Protein AF-A0A4Q3RMS3-F1 (afdb_monomer_lite)

Sequence (160 aa):
MIPSIRQQYNREFSEEAYEQYIKDLENVYPGQLDFRVAETPIFVPKEFTQKMLDACEAILDQTMTEEYRQQSERAIPSQLNVPGQNDYPHCIAFDFGICLNEQGGLEPQLIEMQGFPSLFAWEAVLPEIYEKHFPRPEGFSVYLNGYNKDSYIELLKRVI

Secondary structure (DSSP, 8-state):
--HHHHHHHHHH--HHHHHHHHHHHHTTSTT---S---SS-----HHHHHHHHHHHHHHHHHHSSHHHHHHHHTTS-GGGPPTT--SS-S--EEEEEEEE-TTS-EEEEEEEEE-S--SHHHHHHHHHHHHHHSPPPTT--S--TT--HHHHHHHHHHH-

Structure (mmCIF, N/CA/C/O backbone):
data_AF-A0A4Q3RMS3-F1
#
_entry.id   AF-A0A4Q3RMS3-F1
#
loop_
_atom_site.group_PDB
_atom_site.id
_atom_site.type_symbol
_atom_site.label_atom_id
_atom_site.label_alt_id
_atom_site.label_comp_id
_atom_site.label_asym_id
_atom_site.label_entity_id
_atom_site.label_seq_id
_atom_site.pdbx_PDB_ins_code
_atom_site.Cartn_x
_atom_site.Cartn_y
_atom_site.Cartn_z
_atom_site.occupancy
_atom_site.B_iso_or_equiv
_atom_site.auth_seq_id
_atom_site.auth_comp_id
_atom_site.auth_asym_id
_atom_site.auth_atom_id
_atom_site.pdbx_PDB_model_num
ATOM 1 N N . MET A 1 1 ? -1.512 12.424 7.160 1.00 74.44 1 MET A N 1
ATOM 2 C CA . MET A 1 1 ? -2.680 11.813 7.842 1.00 74.44 1 MET A CA 1
ATOM 3 C C . MET A 1 1 ? -3.787 12.837 7.995 1.00 74.44 1 MET A C 1
ATOM 5 O O . MET A 1 1 ? -3.476 14.010 8.139 1.00 74.44 1 MET A O 1
ATOM 9 N N . ILE A 1 2 ? -5.048 12.403 7.993 1.00 88.38 2 ILE A N 1
ATOM 10 C CA . ILE A 1 2 ? -6.215 13.277 8.182 1.00 88.38 2 ILE A CA 1
ATOM 11 C C . ILE A 1 2 ? -6.491 13.421 9.692 1.00 88.38 2 ILE A C 1
ATOM 13 O O . ILE A 1 2 ? -6.926 12.443 10.307 1.00 88.38 2 ILE A O 1
ATOM 17 N N . PRO A 1 3 ? -6.228 14.590 10.320 1.00 90.00 3 PRO A N 1
ATOM 18 C CA . PRO A 1 3 ? -6.233 14.707 11.781 1.00 90.00 3 PRO A CA 1
ATOM 19 C C . PRO A 1 3 ? -7.587 14.408 12.425 1.00 90.00 3 PRO A C 1
ATOM 21 O O . PRO A 1 3 ? -7.630 13.766 13.469 1.00 90.00 3 PRO A O 1
ATOM 24 N N . SER A 1 4 ? -8.690 14.825 11.800 1.00 92.00 4 SER A N 1
ATOM 25 C CA . SER A 1 4 ? -10.045 14.602 12.317 1.00 92.00 4 SER A CA 1
ATOM 26 C C . SER A 1 4 ? -10.392 13.115 12.421 1.00 92.00 4 SER A C 1
ATOM 28 O O . SER A 1 4 ? -10.875 12.678 13.463 1.00 92.00 4 SER A O 1
ATOM 30 N N . ILE A 1 5 ? -10.078 12.333 11.383 1.00 91.62 5 ILE A N 1
ATOM 31 C CA . ILE A 1 5 ? -10.309 10.881 11.364 1.00 91.62 5 ILE A CA 1
ATOM 32 C C . ILE A 1 5 ? -9.419 10.195 12.403 1.00 91.62 5 ILE A C 1
ATOM 34 O O . ILE A 1 5 ? -9.903 9.389 13.191 1.00 91.62 5 ILE A O 1
ATOM 38 N N . ARG A 1 6 ? -8.132 10.566 12.476 1.00 91.44 6 ARG A N 1
ATOM 39 C CA . ARG A 1 6 ? -7.214 10.028 13.493 1.00 91.44 6 ARG A CA 1
ATOM 40 C C . ARG A 1 6 ? -7.723 10.298 14.911 1.00 91.44 6 ARG A C 1
ATOM 42 O O . ARG A 1 6 ? -7.720 9.399 15.741 1.00 91.44 6 ARG A O 1
ATOM 49 N N . GLN A 1 7 ? -8.175 11.519 15.193 1.00 92.12 7 GLN A N 1
ATOM 50 C CA . GLN A 1 7 ? -8.728 11.871 16.502 1.00 92.12 7 GLN A CA 1
ATOM 51 C C . GLN A 1 7 ? -10.008 11.098 16.824 1.00 92.12 7 GLN A C 1
ATOM 53 O O . GLN A 1 7 ? -10.217 10.753 17.982 1.00 92.12 7 GLN A O 1
ATOM 58 N N . GLN A 1 8 ? -10.865 10.843 15.833 1.00 90.69 8 GLN A N 1
ATOM 59 C CA . GLN A 1 8 ? -12.058 10.023 16.020 1.00 90.69 8 GLN A CA 1
ATOM 60 C C . GLN A 1 8 ? -11.684 8.591 16.408 1.00 90.69 8 GLN A C 1
ATOM 62 O O . GLN A 1 8 ? -12.107 8.127 17.461 1.00 90.69 8 GLN A O 1
ATOM 67 N N . TYR A 1 9 ? -10.813 7.950 15.631 1.00 91.06 9 TYR A N 1
ATOM 68 C CA . TYR A 1 9 ? -10.351 6.588 15.901 1.00 91.06 9 TYR A CA 1
ATOM 69 C C . TYR A 1 9 ? -9.670 6.462 17.263 1.00 91.06 9 TYR A C 1
ATOM 71 O O . TYR A 1 9 ? -9.946 5.529 18.003 1.00 91.06 9 TYR A O 1
ATOM 79 N N . ASN A 1 10 ? -8.838 7.434 17.642 1.00 90.88 10 ASN A N 1
ATOM 80 C CA . ASN A 1 10 ? -8.195 7.431 18.955 1.00 90.88 10 ASN A CA 1
ATOM 81 C C . ASN A 1 10 ? -9.200 7.542 20.115 1.00 90.88 10 ASN A C 1
ATOM 83 O O . ASN A 1 10 ? -8.909 7.062 21.203 1.00 90.88 10 ASN A O 1
ATOM 87 N N . ARG A 1 11 ? -10.348 8.207 19.917 1.00 92.19 11 ARG A N 1
ATOM 88 C CA . ARG A 1 11 ? -11.404 8.309 20.941 1.00 92.19 11 ARG A CA 1
ATOM 89 C C . ARG A 1 11 ? -12.265 7.053 21.030 1.00 92.19 11 ARG A C 1
ATOM 91 O O . ARG A 1 11 ? -12.791 6.774 22.099 1.00 92.19 11 ARG A O 1
ATOM 98 N N . GLU A 1 12 ? -12.459 6.369 19.910 1.00 90.19 12 GLU A N 1
ATOM 99 C CA . GLU A 1 12 ? -13.287 5.161 19.809 1.00 90.19 12 GLU A CA 1
ATOM 100 C C . GLU A 1 12 ? -12.493 3.879 20.108 1.00 90.19 12 GLU A C 1
ATOM 102 O O . GLU A 1 12 ? -13.081 2.829 20.353 1.00 90.19 12 GLU A O 1
ATOM 107 N N . PHE A 1 13 ? -11.162 3.966 20.119 1.00 91.69 13 PHE A N 1
ATOM 108 C CA . PHE A 1 13 ? -10.281 2.863 20.469 1.00 91.69 13 PHE A CA 1
ATOM 109 C C . PHE A 1 13 ? -10.506 2.371 21.907 1.00 91.69 13 PHE A C 1
ATOM 111 O O . PHE A 1 13 ? -10.628 3.161 22.845 1.00 91.69 13 PHE A O 1
ATOM 118 N N . SER A 1 14 ? -10.476 1.050 22.072 1.00 94.44 14 SER A N 1
ATOM 119 C CA . SER A 1 14 ? -10.417 0.358 23.361 1.00 94.44 14 SER A CA 1
ATOM 120 C C . SER A 1 14 ? -9.515 -0.870 23.239 1.00 94.44 14 SER A C 1
ATOM 122 O O . SER A 1 14 ? -9.385 -1.437 22.149 1.00 94.44 14 SER A O 1
ATOM 124 N N . GLU A 1 15 ? -8.891 -1.278 24.347 1.00 95.62 15 GLU A N 1
ATOM 125 C CA . GLU A 1 15 ? -8.058 -2.487 24.385 1.00 95.62 15 GLU A CA 1
ATOM 126 C C . GLU A 1 15 ? -8.896 -3.723 24.043 1.00 95.62 15 GLU A C 1
ATOM 128 O O . GLU A 1 15 ? -8.469 -4.552 23.246 1.00 95.62 15 GLU A O 1
ATOM 133 N N . GLU A 1 16 ? -10.138 -3.785 24.526 1.00 96.31 16 GLU A N 1
ATOM 134 C CA . GLU A 1 16 ? -11.059 -4.890 24.267 1.00 96.31 16 GLU A CA 1
ATOM 135 C C . GLU A 1 16 ? -11.400 -5.034 22.774 1.00 96.31 16 GLU A C 1
ATOM 137 O O . GLU A 1 16 ? -11.447 -6.149 22.250 1.00 96.31 16 GLU A O 1
ATOM 142 N N . ALA A 1 17 ? -11.611 -3.919 22.061 1.00 93.62 17 ALA A N 1
ATOM 143 C CA . ALA A 1 17 ? -11.843 -3.950 20.615 1.00 93.62 17 ALA A CA 1
ATOM 144 C C . ALA A 1 17 ? -10.603 -4.441 19.853 1.00 93.62 17 ALA A C 1
ATOM 146 O O . ALA A 1 17 ? -10.725 -5.206 18.897 1.00 93.62 17 ALA A O 1
ATOM 147 N N . TYR A 1 18 ? -9.407 -4.038 20.289 1.00 95.56 18 TYR A N 1
ATOM 148 C CA . TYR A 1 18 ? -8.158 -4.496 19.689 1.00 95.56 18 TYR A CA 1
ATOM 149 C C . TYR A 1 18 ? -7.884 -5.979 19.956 1.00 95.56 18 TYR A C 1
ATOM 151 O O . TYR A 1 18 ? -7.516 -6.705 19.037 1.00 95.56 18 TYR A O 1
ATOM 159 N N . GLU A 1 19 ? -8.117 -6.464 21.174 1.00 95.88 19 GLU A N 1
ATOM 160 C CA . GLU A 1 19 ? -7.987 -7.885 21.506 1.00 95.88 19 GLU A CA 1
ATOM 161 C C . GLU A 1 19 ? -8.939 -8.746 20.671 1.00 95.88 19 GLU A C 1
ATOM 163 O O . GLU A 1 19 ? -8.540 -9.786 20.142 1.00 95.88 19 GLU A O 1
ATOM 168 N N . GLN A 1 20 ? -10.188 -8.302 20.496 1.00 96.19 20 GLN A N 1
ATOM 169 C CA . GLN A 1 20 ? -11.147 -9.016 19.660 1.00 96.19 20 GLN A CA 1
ATOM 170 C C . GLN A 1 20 ? -10.764 -8.962 18.172 1.00 96.19 20 GLN A C 1
ATOM 172 O O . GLN A 1 20 ? -10.909 -9.965 17.470 1.00 96.19 20 GLN A O 1
ATOM 177 N N . TYR A 1 21 ? -10.218 -7.838 17.706 1.00 95.56 21 TYR A N 1
ATOM 178 C CA . TYR A 1 21 ? -9.646 -7.704 16.369 1.00 95.56 21 TYR A CA 1
ATOM 179 C C . TYR A 1 21 ? -8.499 -8.692 16.122 1.00 95.56 21 TYR A C 1
ATOM 181 O O . TYR A 1 21 ? -8.525 -9.423 15.131 1.00 95.56 21 TYR A O 1
ATOM 189 N N . ILE A 1 22 ? -7.530 -8.771 17.038 1.00 96.19 22 ILE A N 1
ATOM 190 C CA . ILE A 1 22 ? -6.409 -9.715 16.942 1.00 96.19 22 ILE A CA 1
ATOM 191 C C . ILE A 1 22 ? -6.908 -11.157 16.986 1.00 96.19 22 ILE A C 1
ATOM 193 O O . ILE A 1 22 ? -6.483 -11.969 16.170 1.00 96.19 22 ILE A O 1
ATOM 197 N N . LYS A 1 23 ? -7.863 -11.474 17.863 1.00 96.00 23 LYS A N 1
ATOM 198 C CA . LYS A 1 23 ? -8.461 -12.810 17.937 1.00 96.00 23 LYS A CA 1
ATOM 199 C C . LYS A 1 23 ? -9.138 -13.217 16.628 1.00 96.00 23 LYS A C 1
ATOM 201 O O . LYS A 1 23 ? -8.983 -14.351 16.179 1.00 96.00 23 LYS A O 1
ATOM 206 N N . ASP A 1 24 ? -9.891 -12.315 16.004 1.00 95.94 24 ASP A N 1
ATOM 207 C CA . ASP A 1 24 ? -10.529 -12.584 14.713 1.00 95.94 24 ASP A CA 1
ATOM 208 C C . ASP A 1 24 ? -9.497 -12.756 13.592 1.00 95.94 24 ASP A C 1
ATOM 210 O O . ASP A 1 24 ? -9.683 -13.600 12.714 1.00 95.94 24 ASP A O 1
ATOM 214 N N . LEU A 1 25 ? -8.396 -12.006 13.649 1.00 95.38 25 LEU A N 1
ATOM 215 C CA . LEU A 1 25 ? -7.280 -12.128 12.718 1.00 95.38 25 LEU A CA 1
ATOM 216 C C . LEU A 1 25 ? -6.537 -13.460 12.871 1.00 95.38 25 LEU A C 1
ATOM 218 O O . LEU A 1 25 ? -6.294 -14.144 11.878 1.00 95.38 25 LEU A O 1
ATOM 222 N N . GLU A 1 26 ? -6.252 -13.878 14.104 1.00 95.25 26 GLU A N 1
ATOM 223 C CA . GLU A 1 26 ? -5.664 -15.185 14.408 1.00 95.25 26 GLU A CA 1
ATOM 224 C C . GLU A 1 26 ? -6.551 -16.340 13.932 1.00 95.25 26 GLU A C 1
ATOM 226 O O . GLU A 1 26 ? -6.041 -17.360 13.477 1.00 95.25 26 GLU A O 1
ATOM 231 N N . ASN A 1 27 ? -7.878 -16.186 13.967 1.00 95.00 27 ASN A N 1
ATOM 232 C CA . ASN A 1 27 ? -8.802 -17.222 13.503 1.00 95.00 27 ASN A CA 1
ATOM 233 C C . ASN A 1 27 ? -8.746 -17.467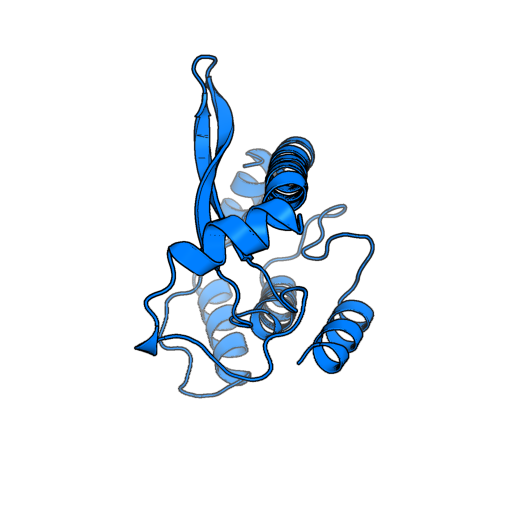 11.985 1.00 95.00 27 ASN A C 1
ATOM 235 O O . ASN A 1 27 ? -9.195 -18.525 11.541 1.00 95.00 27 ASN A O 1
ATOM 239 N N . VAL A 1 28 ? -8.196 -16.541 11.187 1.00 93.00 28 VAL A N 1
ATOM 240 C CA . VAL A 1 28 ? -7.976 -16.769 9.747 1.00 93.00 28 VAL A CA 1
ATOM 241 C C . VAL A 1 28 ? -6.974 -17.897 9.532 1.00 93.00 28 VAL A C 1
ATOM 243 O O . VAL A 1 28 ? -7.189 -18.769 8.691 1.00 93.00 28 VAL A O 1
ATOM 246 N N . TYR A 1 29 ? -5.880 -17.880 10.297 1.00 91.38 29 TYR A N 1
ATOM 247 C CA . TYR A 1 29 ? -4.847 -18.906 10.249 1.00 91.38 29 TYR A CA 1
ATOM 248 C C . TYR A 1 29 ? -4.239 -19.111 11.652 1.00 91.38 29 TYR A C 1
ATOM 250 O O . TYR A 1 29 ? -3.255 -18.458 12.014 1.00 91.38 29 TYR A O 1
ATOM 258 N N . PRO A 1 30 ? -4.846 -19.992 12.474 1.00 94.75 30 PRO A N 1
ATOM 259 C CA . PRO A 1 30 ? -4.507 -20.116 13.891 1.00 94.75 30 PRO A CA 1
ATOM 260 C C . PRO A 1 30 ? -3.034 -20.434 14.164 1.00 94.75 30 PRO A C 1
ATOM 262 O O . PRO A 1 30 ? -2.467 -21.366 13.595 1.00 94.75 30 PRO A O 1
ATOM 265 N N . GLY A 1 31 ? -2.437 -19.690 15.101 1.00 93.06 31 GLY A N 1
ATOM 266 C CA . GLY A 1 31 ? -1.065 -19.904 15.580 1.00 93.06 31 GLY A CA 1
ATOM 267 C C . GLY A 1 31 ? 0.033 -19.412 14.635 1.00 93.06 31 GLY A C 1
ATOM 268 O O . GLY A 1 31 ? 1.167 -19.876 14.737 1.00 93.06 31 GLY A O 1
ATOM 269 N N . GLN A 1 32 ? -0.309 -18.540 13.684 1.00 93.38 32 GLN A N 1
ATOM 270 C CA . GLN A 1 32 ? 0.596 -18.111 12.610 1.00 93.38 32 GLN A CA 1
ATOM 271 C C . GLN A 1 32 ? 0.735 -16.588 12.515 1.00 93.38 32 GLN A C 1
ATOM 273 O O . GLN A 1 32 ? 1.501 -16.099 11.694 1.00 93.38 32 GLN A O 1
ATOM 278 N N . LEU A 1 33 ? 0.026 -15.836 13.363 1.00 92.81 33 LEU A N 1
ATOM 279 C CA . LEU A 1 33 ? 0.240 -14.402 13.513 1.00 92.81 33 LEU A CA 1
ATOM 280 C C . LEU A 1 33 ? 1.483 -14.174 14.388 1.00 92.81 33 LEU A C 1
ATOM 282 O O . LEU A 1 33 ? 1.402 -14.151 15.613 1.00 92.81 33 LEU A O 1
ATOM 286 N N . ASP A 1 34 ? 2.646 -14.059 13.755 1.00 92.56 34 ASP A N 1
ATOM 287 C CA . ASP A 1 34 ? 3.955 -13.929 14.409 1.00 92.56 34 ASP A CA 1
ATOM 288 C C . ASP A 1 34 ? 4.494 -12.486 14.431 1.00 92.56 34 ASP A C 1
ATOM 290 O O . ASP A 1 34 ? 5.609 -12.227 14.890 1.00 92.56 34 ASP A O 1
ATOM 294 N N . PHE A 1 35 ? 3.680 -11.524 13.995 1.00 93.06 35 PHE A N 1
ATOM 295 C CA . PHE A 1 35 ? 4.003 -10.103 13.962 1.00 93.06 35 PHE A CA 1
ATOM 296 C C . PHE A 1 35 ? 2.927 -9.250 14.637 1.00 93.06 35 PHE A C 1
ATOM 298 O O . PHE A 1 35 ? 1.790 -9.664 14.856 1.00 93.06 35 PHE A O 1
ATOM 305 N N . ARG A 1 36 ? 3.303 -8.014 14.975 1.00 93.00 36 ARG A N 1
ATOM 306 C CA . ARG A 1 36 ? 2.379 -7.033 15.551 1.00 93.00 36 ARG A CA 1
ATOM 307 C C . ARG A 1 36 ? 1.577 -6.360 14.454 1.00 93.00 36 ARG A C 1
ATOM 309 O O . ARG A 1 36 ? 2.133 -5.957 13.435 1.00 93.00 36 ARG A O 1
ATOM 316 N N . VAL A 1 37 ? 0.294 -6.167 14.716 1.00 93.62 37 VAL A N 1
ATOM 317 C CA . VAL A 1 37 ? -0.618 -5.479 13.808 1.00 93.62 37 VAL A CA 1
ATOM 318 C C . VAL A 1 37 ? -1.024 -4.163 14.444 1.00 93.62 37 VAL A C 1
ATOM 320 O O . VAL A 1 37 ? -1.262 -4.108 15.644 1.00 93.62 37 VAL A O 1
ATOM 323 N N . ALA A 1 38 ? -1.058 -3.093 13.655 1.00 90.94 38 ALA A N 1
ATOM 324 C CA . ALA A 1 38 ? -1.392 -1.778 14.178 1.00 90.94 38 ALA A CA 1
ATOM 325 C C . ALA A 1 38 ? -2.799 -1.768 14.792 1.00 90.94 38 ALA A C 1
ATOM 327 O O . ALA A 1 38 ? -3.740 -2.369 14.277 1.00 90.94 38 ALA A O 1
ATOM 328 N N . GLU A 1 39 ? -2.961 -1.011 15.864 1.00 88.75 39 GLU A N 1
ATOM 329 C CA . GLU A 1 39 ? -4.224 -0.871 16.581 1.00 88.75 39 GLU A CA 1
ATOM 330 C C . GLU A 1 39 ? -5.282 -0.146 15.745 1.00 88.75 39 GLU A C 1
ATOM 332 O O . GLU A 1 39 ? -6.480 -0.331 15.932 1.00 88.75 39 GLU A O 1
ATOM 337 N N . THR A 1 40 ? -4.844 0.706 14.815 1.00 86.25 40 THR A N 1
ATOM 338 C CA . THR A 1 40 ? -5.725 1.519 13.977 1.00 86.25 40 THR A CA 1
ATOM 339 C C . THR A 1 40 ? -5.160 1.668 12.564 1.00 86.25 40 THR A C 1
ATOM 341 O O . THR A 1 40 ? -3.942 1.796 12.396 1.00 86.25 40 THR A O 1
ATOM 344 N N . PRO A 1 41 ? -6.023 1.726 11.536 1.00 87.56 41 PRO A N 1
ATOM 345 C CA . PRO A 1 41 ? -5.591 1.962 10.166 1.00 87.56 41 PRO A CA 1
ATOM 346 C C . PRO A 1 41 ? -4.998 3.368 9.979 1.00 87.56 41 PRO A C 1
ATOM 348 O O . PRO A 1 41 ? -5.207 4.295 10.773 1.00 87.56 41 PRO A O 1
ATOM 351 N N . ILE A 1 42 ? -4.257 3.543 8.884 1.00 88.56 42 ILE A N 1
ATOM 352 C CA . ILE A 1 42 ? -3.814 4.857 8.412 1.00 88.56 42 ILE A CA 1
ATOM 353 C C . ILE A 1 42 ? -4.764 5.371 7.328 1.00 88.56 42 ILE A C 1
ATOM 355 O O . ILE A 1 42 ? -5.195 4.631 6.451 1.00 88.56 42 ILE A O 1
ATOM 359 N N . PHE A 1 43 ? -5.059 6.670 7.367 1.00 90.50 43 PHE A N 1
ATOM 360 C CA . PHE A 1 43 ? -5.887 7.332 6.359 1.00 90.50 43 PHE A CA 1
ATOM 361 C C . PHE A 1 43 ? -5.036 8.293 5.543 1.00 90.50 43 PHE A C 1
ATOM 363 O O . PHE A 1 43 ? -4.558 9.323 6.049 1.00 90.50 43 PHE A O 1
A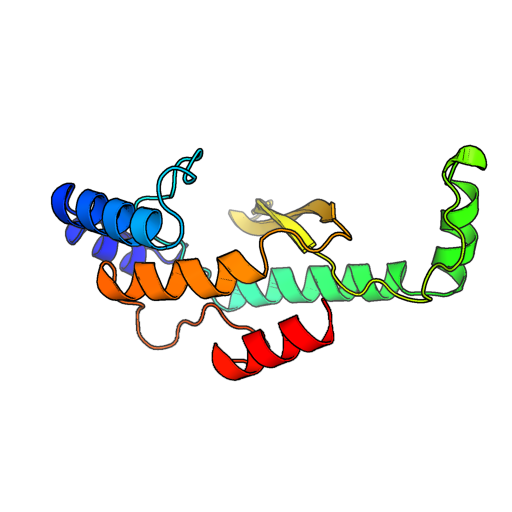TOM 370 N N . VAL A 1 44 ? -4.847 7.933 4.278 1.00 92.38 44 VAL A N 1
ATOM 371 C CA . VAL A 1 44 ? -4.043 8.684 3.319 1.00 92.38 44 VAL A CA 1
ATOM 372 C C . VAL A 1 44 ? -4.952 9.652 2.547 1.00 92.38 44 VAL A C 1
ATOM 374 O O . VAL A 1 44 ? -5.946 9.216 1.967 1.00 92.38 44 VAL A O 1
ATOM 377 N N . PRO A 1 45 ? -4.680 10.973 2.560 1.00 92.06 45 PRO A N 1
ATOM 378 C CA . PRO A 1 45 ? -5.436 11.932 1.757 1.00 92.06 45 PRO A CA 1
ATOM 379 C C . PRO A 1 45 ? -5.280 11.666 0.257 1.00 92.06 45 PRO A C 1
ATOM 381 O O . PRO A 1 45 ? -4.183 11.340 -0.188 1.00 92.06 45 PRO A O 1
ATOM 384 N N . LYS A 1 46 ? -6.335 11.930 -0.529 1.00 92.56 46 LYS A N 1
ATOM 385 C CA . LYS A 1 46 ? -6.339 11.742 -1.995 1.00 92.56 46 LYS A CA 1
ATOM 386 C C . LYS A 1 46 ? -5.150 12.398 -2.700 1.00 92.56 46 LYS A C 1
ATOM 388 O O . LYS A 1 46 ? -4.559 11.787 -3.577 1.00 92.56 46 LYS A O 1
ATOM 393 N N . GLU A 1 47 ? -4.783 13.613 -2.294 1.00 94.25 47 GLU A N 1
ATOM 394 C CA . GLU A 1 47 ? -3.627 14.321 -2.861 1.00 94.25 47 GLU A CA 1
ATOM 395 C C . GLU A 1 47 ? -2.320 13.542 -2.649 1.00 94.25 47 GLU A C 1
ATOM 397 O O . GLU A 1 47 ? -1.516 13.418 -3.564 1.00 94.25 47 GLU A O 1
ATOM 402 N N . PHE A 1 48 ? -2.114 12.976 -1.456 1.00 95.69 48 PHE A N 1
ATOM 403 C CA . PHE A 1 48 ? -0.909 12.201 -1.164 1.00 95.69 48 PHE A CA 1
ATOM 404 C C . PHE A 1 48 ? -0.929 10.838 -1.866 1.00 95.69 48 PHE A C 1
ATOM 406 O O . PHE A 1 48 ? 0.103 10.400 -2.362 1.00 95.69 48 PHE A O 1
ATOM 413 N N . THR A 1 49 ? -2.100 10.197 -1.968 1.00 95.12 49 THR A N 1
ATOM 414 C CA . THR A 1 49 ? -2.280 9.001 -2.805 1.00 95.12 49 THR A CA 1
ATOM 415 C C . THR A 1 49 ? -1.874 9.282 -4.247 1.00 95.12 49 THR A C 1
ATOM 417 O O . THR A 1 49 ? -1.104 8.510 -4.803 1.00 95.12 49 THR A O 1
ATOM 420 N N . GLN A 1 50 ? -2.316 10.403 -4.826 1.00 96.56 50 GLN A N 1
ATOM 421 C CA . GLN A 1 50 ? -1.944 10.765 -6.192 1.00 96.56 50 GLN A CA 1
ATOM 422 C C . GLN A 1 50 ? -0.433 10.967 -6.335 1.00 96.56 50 GLN A C 1
ATOM 424 O O . GLN A 1 50 ? 0.145 10.422 -7.262 1.00 96.56 50 GLN A O 1
ATOM 429 N N . LYS A 1 51 ? 0.232 11.635 -5.380 1.00 97.19 51 LYS A N 1
ATOM 430 C CA . LYS A 1 51 ? 1.701 11.778 -5.397 1.00 97.19 51 LYS A CA 1
ATOM 431 C C . LYS A 1 51 ? 2.430 10.431 -5.407 1.00 97.19 51 LYS A C 1
ATOM 433 O O . LYS A 1 51 ? 3.434 10.301 -6.096 1.00 97.19 51 LYS A O 1
ATOM 438 N N . MET A 1 52 ? 1.951 9.445 -4.641 1.00 97.25 52 MET A N 1
ATOM 439 C CA . MET A 1 52 ? 2.536 8.096 -4.648 1.00 97.25 52 MET A CA 1
ATOM 440 C C . MET A 1 52 ? 2.312 7.399 -5.992 1.00 97.25 52 MET A C 1
ATOM 442 O O . MET A 1 52 ? 3.249 6.823 -6.529 1.00 97.25 52 MET A O 1
ATOM 446 N N . LEU A 1 53 ? 1.101 7.488 -6.552 1.00 96.94 53 LEU A N 1
ATOM 447 C CA . LEU A 1 53 ? 0.787 6.903 -7.859 1.00 96.94 53 LEU A CA 1
ATOM 448 C C . LEU A 1 53 ? 1.615 7.543 -8.977 1.00 96.94 53 LEU A C 1
ATOM 450 O O . LEU A 1 53 ? 2.237 6.823 -9.745 1.00 96.94 53 LEU A O 1
ATOM 454 N N . ASP A 1 54 ? 1.695 8.873 -9.016 1.00 97.56 54 ASP A N 1
ATOM 455 C CA . ASP A 1 54 ? 2.496 9.607 -9.999 1.00 97.56 54 ASP A CA 1
ATOM 456 C C . ASP A 1 54 ? 3.982 9.229 -9.903 1.00 97.56 54 ASP A C 1
ATOM 458 O O . ASP A 1 54 ? 4.651 9.081 -10.923 1.00 97.56 54 ASP A O 1
ATOM 462 N N . ALA A 1 55 ? 4.503 9.036 -8.684 1.00 97.06 55 ALA A N 1
ATOM 463 C CA . ALA A 1 55 ? 5.871 8.569 -8.479 1.00 97.06 55 ALA A CA 1
ATOM 464 C C . ALA A 1 55 ? 6.073 7.137 -9.001 1.00 97.06 55 ALA A C 1
ATOM 466 O O . ALA A 1 55 ? 7.077 6.879 -9.665 1.00 97.06 55 ALA A O 1
ATOM 467 N N . CYS A 1 56 ? 5.128 6.225 -8.746 1.00 96.69 56 CYS A N 1
ATOM 468 C CA . CYS A 1 56 ? 5.164 4.870 -9.299 1.00 96.69 56 CYS A CA 1
ATOM 469 C C . CYS A 1 56 ? 5.174 4.894 -10.832 1.00 96.69 56 CYS A C 1
ATOM 471 O O . CYS A 1 56 ? 6.063 4.297 -11.432 1.00 96.69 56 CYS A O 1
ATOM 473 N N . GLU A 1 57 ? 4.241 5.614 -11.463 1.00 96.12 57 GLU A N 1
ATOM 474 C CA . GLU A 1 57 ? 4.161 5.721 -12.927 1.00 96.12 57 GLU A CA 1
ATOM 475 C C . GLU A 1 57 ? 5.449 6.318 -13.515 1.00 96.12 57 GLU A C 1
ATOM 477 O O . GLU A 1 57 ? 6.027 5.752 -14.437 1.00 96.12 57 GLU A O 1
ATOM 482 N N . ALA A 1 58 ? 5.991 7.384 -12.914 1.00 96.94 58 ALA A N 1
ATOM 483 C CA . ALA A 1 58 ? 7.239 7.997 -13.373 1.00 96.94 58 ALA A CA 1
ATOM 484 C C . ALA A 1 58 ? 8.459 7.057 -13.285 1.00 96.94 58 ALA A C 1
ATOM 486 O O . ALA A 1 58 ? 9.392 7.177 -14.086 1.00 96.94 58 ALA A O 1
ATOM 487 N N . ILE A 1 59 ? 8.489 6.142 -12.309 1.00 95.31 59 ILE A N 1
ATOM 488 C CA . ILE A 1 59 ? 9.531 5.109 -12.205 1.00 95.31 59 ILE A CA 1
ATOM 489 C C . ILE A 1 59 ? 9.292 4.003 -13.238 1.00 95.31 59 ILE A C 1
ATOM 491 O O . ILE A 1 59 ? 10.239 3.549 -13.885 1.00 95.31 59 ILE A O 1
ATOM 495 N N . LEU A 1 60 ? 8.045 3.568 -13.414 1.00 94.31 60 LEU A N 1
ATOM 496 C CA . LEU A 1 60 ? 7.679 2.543 -14.391 1.00 94.31 60 LEU A CA 1
ATOM 497 C C . LEU A 1 60 ? 7.991 2.995 -15.822 1.00 94.31 60 LEU A C 1
ATOM 499 O O . LEU A 1 60 ? 8.614 2.238 -16.561 1.00 94.31 60 LEU A O 1
ATOM 503 N N . ASP A 1 61 ? 7.688 4.245 -16.172 1.00 95.19 61 ASP A N 1
ATOM 504 C CA . ASP A 1 61 ? 8.006 4.844 -17.476 1.00 95.19 61 ASP A CA 1
ATOM 505 C C . ASP A 1 61 ? 9.507 4.792 -17.807 1.00 95.19 61 ASP A C 1
ATOM 507 O O . ASP A 1 61 ? 9.894 4.681 -18.970 1.00 95.19 61 ASP A O 1
ATOM 511 N N . GLN A 1 62 ? 10.372 4.850 -16.791 1.00 93.62 62 GLN A N 1
ATOM 512 C CA . GLN A 1 62 ? 11.825 4.769 -16.967 1.00 93.62 62 GLN A CA 1
ATOM 513 C C . GLN A 1 62 ? 12.336 3.323 -16.979 1.00 93.62 62 GLN A C 1
ATOM 515 O O . GLN A 1 62 ? 13.252 2.994 -17.735 1.00 93.62 62 GLN A O 1
ATOM 520 N N . THR A 1 63 ? 11.757 2.460 -16.143 1.00 91.62 63 THR A N 1
ATOM 521 C CA . THR A 1 63 ? 12.277 1.108 -15.872 1.00 91.62 63 THR A CA 1
ATOM 522 C C . THR A 1 63 ? 11.673 0.018 -16.755 1.00 91.62 63 THR A C 1
ATOM 524 O O . THR A 1 63 ? 12.299 -1.021 -16.940 1.00 91.62 63 THR A O 1
ATOM 527 N N . MET A 1 64 ? 10.510 0.251 -17.369 1.00 89.81 64 MET A N 1
ATOM 528 C CA . MET A 1 64 ? 9.837 -0.709 -18.259 1.00 89.81 64 MET A CA 1
ATOM 529 C C . MET A 1 64 ? 10.214 -0.527 -19.738 1.00 89.81 64 MET A C 1
ATOM 531 O O . MET A 1 64 ? 9.483 -0.947 -20.635 1.00 89.81 64 MET A O 1
ATOM 535 N N . THR A 1 65 ? 11.353 0.112 -20.018 1.00 92.00 65 THR A N 1
ATOM 536 C CA . THR A 1 65 ? 11.848 0.304 -21.386 1.00 92.00 65 THR A CA 1
ATOM 537 C C . THR A 1 65 ? 12.814 -0.808 -21.793 1.00 92.00 65 THR A C 1
ATOM 539 O O . THR A 1 65 ? 13.593 -1.313 -20.984 1.00 92.00 65 THR A O 1
ATOM 542 N N . GLU A 1 66 ? 12.822 -1.156 -23.083 1.00 90.62 66 GLU A N 1
ATOM 543 C CA . GLU A 1 66 ? 13.785 -2.121 -23.634 1.00 90.62 66 GLU A CA 1
ATOM 544 C C . GLU A 1 66 ? 15.237 -1.666 -23.426 1.00 90.62 66 GLU A C 1
ATOM 546 O O . GLU A 1 66 ? 16.122 -2.474 -23.146 1.00 90.62 66 GLU A O 1
ATOM 551 N N . GLU A 1 67 ? 15.484 -0.359 -23.524 1.00 92.88 67 GLU A N 1
ATOM 552 C CA . GLU A 1 67 ? 16.805 0.213 -23.286 1.00 92.88 67 GLU A CA 1
ATOM 553 C C . GLU A 1 67 ? 17.242 0.040 -21.826 1.00 92.88 67 GLU A C 1
ATOM 555 O O . GLU A 1 67 ? 18.366 -0.404 -21.582 1.00 92.88 67 GLU A O 1
ATOM 560 N N . TYR A 1 68 ? 16.358 0.310 -20.859 1.00 92.12 68 TYR A N 1
ATOM 561 C CA . TYR A 1 68 ? 16.655 0.060 -19.451 1.00 92.12 68 TYR A CA 1
ATOM 562 C C . TYR A 1 68 ? 16.942 -1.421 -19.199 1.00 92.12 68 TYR A C 1
ATOM 564 O O . TYR A 1 68 ? 17.946 -1.731 -18.563 1.00 92.12 68 TYR A O 1
ATOM 572 N N . ARG A 1 69 ? 16.139 -2.335 -19.763 1.00 89.06 69 ARG A N 1
ATOM 573 C CA . ARG A 1 69 ? 16.346 -3.787 -19.635 1.00 89.06 69 ARG A CA 1
ATOM 574 C C . ARG A 1 69 ? 17.750 -4.208 -20.079 1.00 89.06 69 ARG A C 1
ATOM 576 O O . ARG A 1 69 ? 18.468 -4.874 -19.335 1.00 89.06 69 ARG A O 1
ATOM 583 N N . GLN A 1 70 ? 18.192 -3.754 -21.252 1.00 89.69 70 GLN A N 1
ATOM 584 C CA . GLN A 1 70 ? 19.534 -4.056 -21.766 1.00 89.69 70 GLN A CA 1
ATOM 585 C C . GLN A 1 70 ? 20.656 -3.460 -20.904 1.00 89.69 70 GLN A C 1
ATOM 587 O O . GLN A 1 70 ? 21.756 -4.019 -20.831 1.00 89.69 70 GLN A O 1
ATOM 592 N N . GLN A 1 71 ? 20.416 -2.307 -20.276 1.00 91.62 71 GLN A N 1
ATOM 593 C CA . GLN A 1 71 ? 21.369 -1.695 -19.354 1.00 91.62 71 GLN A CA 1
ATOM 594 C C . GLN A 1 71 ? 21.419 -2.452 -18.021 1.00 91.62 71 GLN A C 1
ATOM 596 O O . GLN A 1 71 ? 22.514 -2.742 -17.534 1.00 91.62 71 GLN A O 1
ATOM 601 N N . SER A 1 72 ? 20.263 -2.817 -17.459 1.00 90.25 72 SER A N 1
ATOM 602 C CA . SER A 1 72 ? 20.152 -3.494 -16.167 1.00 90.25 72 SER A CA 1
ATOM 603 C C . SER A 1 72 ? 20.697 -4.918 -16.208 1.00 90.25 72 SER A C 1
ATOM 605 O O . SER A 1 72 ? 21.341 -5.341 -15.253 1.00 90.25 72 SER A O 1
ATOM 607 N N . GLU A 1 73 ? 20.526 -5.642 -17.320 1.00 89.25 73 GLU A N 1
ATOM 608 C CA . GLU A 1 73 ? 21.077 -6.995 -17.499 1.00 89.25 73 GLU A CA 1
ATOM 609 C C . GLU A 1 73 ? 22.594 -7.047 -17.268 1.00 89.25 73 GLU A C 1
ATOM 611 O O . GLU A 1 73 ? 23.108 -8.004 -16.693 1.00 89.25 73 GLU A O 1
ATOM 616 N N . ARG A 1 74 ? 23.326 -5.986 -17.636 1.00 89.44 74 ARG A N 1
ATOM 617 C CA . ARG A 1 74 ? 24.785 -5.911 -17.432 1.00 89.44 74 ARG A CA 1
ATOM 618 C C . ARG A 1 74 ? 25.182 -5.815 -15.959 1.00 89.44 74 ARG A C 1
ATOM 620 O O . ARG A 1 74 ? 26.332 -6.103 -15.632 1.00 89.44 74 ARG A O 1
ATOM 627 N N . ALA A 1 75 ? 24.269 -5.382 -15.092 1.00 91.31 75 ALA A N 1
ATOM 628 C CA . ALA A 1 75 ? 24.492 -5.286 -13.654 1.00 91.31 75 ALA A CA 1
ATOM 629 C C . ALA A 1 75 ? 24.214 -6.610 -12.922 1.00 91.31 75 ALA A C 1
ATOM 631 O O . ALA A 1 75 ? 24.625 -6.757 -11.771 1.00 91.31 75 ALA A O 1
ATOM 632 N N . ILE A 1 76 ? 23.549 -7.574 -13.571 1.00 90.88 76 ILE A N 1
ATOM 633 C CA . ILE A 1 76 ? 23.216 -8.871 -12.980 1.00 90.88 76 ILE A CA 1
ATOM 634 C C . ILE A 1 76 ? 24.427 -9.809 -13.121 1.00 90.88 76 ILE A C 1
ATOM 636 O O . ILE A 1 76 ? 24.867 -10.099 -14.236 1.00 90.88 76 ILE A O 1
ATOM 640 N N . PRO A 1 77 ? 24.994 -10.321 -12.013 1.00 93.94 77 PRO A N 1
ATOM 641 C CA . PRO A 1 77 ? 26.037 -11.335 -12.077 1.00 93.94 77 PRO A CA 1
ATOM 642 C C . PRO A 1 77 ? 25.564 -12.563 -12.856 1.00 93.94 77 PRO A C 1
ATOM 644 O O . PRO A 1 77 ? 24.486 -13.085 -12.593 1.00 93.94 77 PRO A O 1
ATOM 647 N N . SER A 1 78 ? 26.396 -13.073 -13.767 1.00 91.56 78 SER A N 1
ATOM 648 C CA . SER A 1 78 ? 26.014 -14.166 -14.679 1.00 91.56 78 SER A CA 1
ATOM 649 C C . SER A 1 78 ? 25.443 -15.415 -13.988 1.00 91.56 78 SER A C 1
ATOM 651 O O . SER A 1 78 ? 24.584 -16.090 -14.548 1.00 91.56 78 SER A O 1
ATOM 653 N N . GLN A 1 79 ? 25.881 -15.706 -12.759 1.00 93.88 79 GLN A N 1
ATOM 654 C CA . GLN A 1 79 ? 25.407 -16.829 -11.949 1.00 93.88 79 GLN A CA 1
ATOM 655 C C . GLN A 1 79 ? 24.009 -16.629 -11.341 1.00 93.88 79 GLN A C 1
ATOM 657 O O . GLN A 1 79 ? 23.452 -17.577 -10.797 1.00 93.88 79 GLN A O 1
ATOM 662 N N . LEU A 1 80 ? 23.466 -15.410 -11.394 1.00 92.56 80 LEU A N 1
ATOM 663 C CA . LEU A 1 80 ? 22.120 -15.061 -10.934 1.00 92.56 80 LEU A CA 1
ATOM 664 C C . LEU A 1 80 ? 21.110 -14.964 -12.088 1.00 92.56 80 LEU A C 1
ATOM 666 O O . LEU A 1 80 ? 19.948 -14.649 -11.848 1.00 92.56 80 LEU A O 1
ATOM 670 N N . ASN A 1 81 ? 21.523 -15.251 -13.327 1.00 89.19 81 ASN A N 1
ATOM 671 C CA . ASN A 1 81 ? 20.610 -15.276 -14.464 1.00 89.19 81 ASN A CA 1
ATOM 672 C C . ASN A 1 81 ? 19.612 -16.433 -14.334 1.00 89.19 81 ASN A C 1
ATOM 674 O O . ASN A 1 81 ? 20.000 -17.597 -14.213 1.00 89.19 81 ASN A O 1
ATOM 678 N N . VAL A 1 82 ? 18.322 -16.106 -14.407 1.00 85.50 82 VAL A N 1
ATOM 679 C CA . VAL A 1 82 ? 17.223 -17.074 -14.331 1.00 85.50 82 VAL A CA 1
ATOM 680 C C . VAL A 1 82 ? 16.696 -17.345 -15.746 1.00 85.50 82 VAL A C 1
ATOM 682 O O . VAL A 1 82 ? 16.343 -16.402 -16.453 1.00 85.50 82 VAL A O 1
ATOM 685 N N . PRO A 1 83 ? 16.644 -18.610 -16.206 1.00 87.06 83 PRO A N 1
ATOM 686 C CA . PRO A 1 83 ? 16.123 -18.929 -17.531 1.00 87.06 83 PRO A CA 1
ATOM 687 C C . PRO A 1 83 ? 14.608 -18.689 -17.610 1.00 87.06 83 PRO A C 1
ATOM 689 O O . PRO A 1 83 ? 13.888 -18.932 -16.646 1.00 87.06 83 PRO A O 1
ATOM 692 N N . GLY A 1 84 ? 14.118 -18.280 -18.786 1.00 84.31 84 GLY A N 1
ATOM 693 C CA . GLY A 1 84 ? 12.680 -18.103 -19.031 1.00 84.31 84 GLY A CA 1
ATOM 694 C C . GLY A 1 84 ? 12.067 -16.874 -18.354 1.00 84.31 84 GLY A C 1
ATOM 695 O O . GLY A 1 84 ? 10.905 -16.916 -17.963 1.00 84.31 84 GLY A O 1
ATOM 696 N N . GLN A 1 85 ? 12.846 -15.804 -18.185 1.00 81.38 85 GLN A N 1
ATOM 697 C CA . GLN A 1 85 ? 12.362 -14.536 -17.647 1.00 81.38 85 GLN A CA 1
ATOM 698 C C . GLN A 1 85 ? 11.284 -13.920 -18.559 1.00 81.38 85 GLN A C 1
ATOM 700 O O . GLN A 1 85 ? 11.410 -13.952 -19.782 1.00 81.38 85 GLN A O 1
ATOM 705 N N . ASN A 1 86 ? 10.234 -13.363 -17.953 1.00 83.56 86 ASN A N 1
ATOM 706 C CA . ASN A 1 86 ? 9.193 -12.621 -18.665 1.00 83.56 86 ASN A CA 1
ATOM 707 C C . ASN A 1 86 ? 9.674 -11.211 -19.033 1.00 83.56 86 ASN A C 1
ATOM 709 O O . ASN A 1 86 ? 10.533 -10.647 -18.354 1.00 83.56 86 ASN A O 1
ATOM 713 N N . ASP A 1 87 ? 9.045 -10.609 -20.043 1.00 83.38 87 ASP A N 1
ATOM 714 C CA . ASP A 1 87 ? 9.361 -9.242 -20.483 1.00 83.38 87 ASP A CA 1
ATOM 715 C C . ASP A 1 87 ? 8.975 -8.169 -19.446 1.00 83.38 87 ASP A C 1
ATOM 717 O O . ASP A 1 87 ? 9.517 -7.067 -19.465 1.00 83.38 87 ASP A O 1
ATOM 721 N N . TYR A 1 88 ? 8.050 -8.484 -18.532 1.00 84.25 88 TYR A N 1
ATOM 722 C CA . TYR A 1 88 ? 7.582 -7.586 -17.474 1.00 84.25 88 TYR A CA 1
ATOM 723 C C . TYR A 1 88 ? 7.324 -8.345 -16.161 1.00 84.25 88 TYR A C 1
ATOM 725 O O . TYR A 1 88 ? 6.986 -9.536 -16.186 1.00 84.25 88 TYR A O 1
ATOM 733 N N . PRO A 1 89 ? 7.462 -7.685 -14.995 1.00 86.31 89 PRO A N 1
ATOM 734 C CA . PRO A 1 89 ? 7.116 -8.298 -13.723 1.00 86.31 89 PRO A CA 1
ATOM 735 C C . PRO A 1 89 ? 5.597 -8.418 -13.575 1.00 86.31 89 PRO A C 1
ATOM 737 O O . PRO A 1 89 ? 4.841 -7.509 -13.905 1.00 86.31 89 PRO A O 1
ATOM 740 N N . HIS A 1 90 ? 5.148 -9.544 -13.027 1.00 89.12 90 HIS A N 1
ATOM 741 C CA . HIS A 1 90 ? 3.739 -9.763 -12.694 1.00 89.12 90 HIS A CA 1
ATOM 742 C C . HIS A 1 90 ? 3.289 -8.973 -11.459 1.00 89.12 90 HIS A C 1
ATOM 744 O O . HIS A 1 90 ? 2.127 -8.583 -11.364 1.00 89.12 90 HIS A O 1
ATOM 750 N N . CYS A 1 91 ? 4.210 -8.734 -10.524 1.00 91.56 91 CYS A N 1
ATOM 751 C CA . CYS A 1 91 ? 3.971 -7.981 -9.302 1.00 91.56 91 CYS A CA 1
ATOM 752 C C . CYS A 1 91 ? 5.109 -6.993 -9.081 1.00 91.56 91 CYS A C 1
ATOM 754 O O . CYS A 1 91 ? 6.277 -7.325 -9.290 1.00 91.56 91 CYS A O 1
ATOM 756 N N . ILE A 1 92 ? 4.755 -5.798 -8.622 1.00 92.19 92 ILE A N 1
ATOM 757 C CA . ILE A 1 92 ? 5.705 -4.801 -8.153 1.00 92.19 92 ILE A CA 1
ATOM 758 C C . ILE A 1 92 ? 5.121 -4.094 -6.933 1.00 92.19 92 ILE A C 1
ATOM 760 O O . ILE A 1 92 ? 3.937 -3.756 -6.919 1.00 92.19 92 ILE A O 1
ATOM 764 N N . ALA A 1 93 ? 5.945 -3.899 -5.913 1.00 94.19 93 ALA A N 1
ATOM 765 C CA . ALA A 1 93 ? 5.626 -3.133 -4.720 1.00 94.19 93 ALA A CA 1
ATOM 766 C C . ALA A 1 93 ? 6.627 -1.984 -4.575 1.00 94.19 93 ALA A C 1
ATOM 768 O O . ALA A 1 93 ? 7.815 -2.141 -4.876 1.00 94.19 93 ALA A O 1
ATOM 769 N N . PHE A 1 94 ? 6.123 -0.833 -4.134 1.00 95.44 94 PHE A N 1
ATOM 770 C CA . PHE A 1 94 ? 6.900 0.377 -3.897 1.00 95.44 94 PHE A CA 1
ATOM 771 C C . PHE A 1 94 ? 6.718 0.810 -2.449 1.00 95.44 94 PHE A C 1
ATOM 773 O O . PHE A 1 94 ? 5.607 1.154 -2.036 1.00 95.44 94 PHE A O 1
ATOM 780 N N . ASP A 1 95 ? 7.820 0.851 -1.713 1.00 96.12 95 ASP A N 1
ATOM 781 C CA . ASP A 1 95 ? 7.825 1.294 -0.328 1.00 96.12 95 ASP A CA 1
ATOM 782 C C . ASP A 1 95 ? 8.214 2.766 -0.267 1.00 96.12 95 ASP A C 1
ATOM 784 O O . ASP A 1 95 ? 9.291 3.160 -0.720 1.00 96.12 95 ASP A O 1
ATOM 788 N N . PHE A 1 96 ? 7.343 3.589 0.317 1.00 97.06 96 PHE A N 1
ATOM 789 C CA . PHE A 1 96 ? 7.575 5.023 0.466 1.00 97.06 96 PHE A CA 1
ATOM 790 C C . PHE A 1 96 ? 7.673 5.439 1.931 1.00 97.06 96 PHE A C 1
ATOM 792 O O . PHE A 1 96 ? 6.808 5.140 2.755 1.00 97.06 96 PHE A O 1
ATOM 799 N N . GLY A 1 97 ? 8.690 6.242 2.231 1.00 96.75 97 GLY A N 1
ATOM 800 C CA . GLY A 1 97 ? 8.714 7.093 3.408 1.00 96.75 97 GLY A CA 1
ATOM 801 C C . GLY A 1 97 ? 7.765 8.276 3.224 1.00 96.75 97 GLY A C 1
ATOM 802 O O . GLY A 1 97 ? 7.676 8.855 2.142 1.00 96.75 97 GLY A O 1
ATOM 803 N N . ILE A 1 98 ? 7.060 8.657 4.291 1.00 95.25 98 ILE A N 1
ATOM 804 C CA . ILE A 1 98 ? 6.261 9.887 4.334 1.00 95.25 98 ILE A CA 1
ATOM 805 C C . ILE A 1 98 ? 7.144 10.990 4.926 1.00 95.25 98 ILE A C 1
ATOM 807 O O . ILE A 1 98 ? 7.382 11.010 6.135 1.00 95.25 98 ILE A O 1
ATOM 811 N N . CYS A 1 99 ? 7.621 11.901 4.083 1.00 95.94 99 CYS A N 1
ATOM 812 C CA . CYS A 1 99 ? 8.588 12.935 4.451 1.00 95.94 99 CYS A CA 1
ATOM 813 C C . CYS A 1 99 ? 7.978 14.340 4.392 1.00 95.94 99 CYS A C 1
ATOM 815 O O . CYS A 1 99 ? 6.920 14.554 3.799 1.00 95.94 99 CYS A O 1
ATOM 817 N N . LEU A 1 100 ? 8.650 15.296 5.038 1.00 96.06 100 LEU A N 1
ATOM 818 C CA . LEU A 1 100 ? 8.361 16.721 4.902 1.00 96.06 100 LEU A CA 1
ATOM 819 C C . LEU A 1 100 ? 9.335 17.320 3.894 1.00 96.06 100 LEU A C 1
ATOM 821 O O . LEU A 1 100 ? 10.545 17.186 4.065 1.00 96.06 100 LEU A O 1
ATOM 825 N N . ASN A 1 101 ? 8.800 18.013 2.898 1.00 94.75 101 ASN A N 1
ATOM 826 C CA . ASN A 1 101 ? 9.600 18.789 1.963 1.00 94.75 101 ASN A CA 1
ATOM 827 C C . ASN A 1 101 ? 10.099 20.097 2.604 1.00 94.75 101 ASN A C 1
ATOM 829 O O . ASN A 1 101 ? 9.712 20.453 3.722 1.00 94.75 101 ASN A O 1
ATOM 833 N N . GLU A 1 102 ? 10.913 20.864 1.875 1.00 95.81 102 GLU A N 1
ATOM 834 C CA . GLU A 1 102 ? 11.473 22.144 2.348 1.00 95.81 102 GLU A CA 1
ATOM 835 C C . GLU A 1 102 ? 10.407 23.178 2.760 1.00 95.81 102 GLU A C 1
ATOM 837 O O . GLU A 1 102 ? 10.670 24.066 3.569 1.00 95.81 102 GLU A O 1
ATOM 842 N N . GLN A 1 103 ? 9.190 23.058 2.226 1.00 95.94 103 GLN A N 1
ATOM 843 C CA . GLN A 1 103 ? 8.051 23.930 2.522 1.00 95.94 103 GLN A CA 1
ATOM 844 C C . GLN A 1 103 ? 7.150 23.371 3.642 1.00 95.94 103 GLN A C 1
ATOM 846 O O . GLN A 1 103 ? 6.121 23.968 3.958 1.00 95.94 103 GLN A O 1
ATOM 851 N N . GLY A 1 104 ? 7.507 22.231 4.244 1.00 93.56 104 GLY A N 1
ATOM 852 C CA . GLY A 1 104 ? 6.733 21.551 5.287 1.00 93.56 104 GLY A CA 1
ATOM 853 C C . GLY A 1 104 ? 5.523 20.756 4.779 1.00 93.56 104 GLY A C 1
ATOM 854 O O . GLY A 1 104 ? 4.700 20.314 5.581 1.00 93.56 104 GLY A O 1
ATOM 855 N N . GLY A 1 105 ? 5.383 20.572 3.465 1.00 93.44 105 GLY A N 1
ATOM 856 C CA . GLY A 1 105 ? 4.362 19.721 2.854 1.00 93.44 105 GLY A CA 1
ATOM 857 C C . GLY A 1 105 ? 4.761 18.245 2.86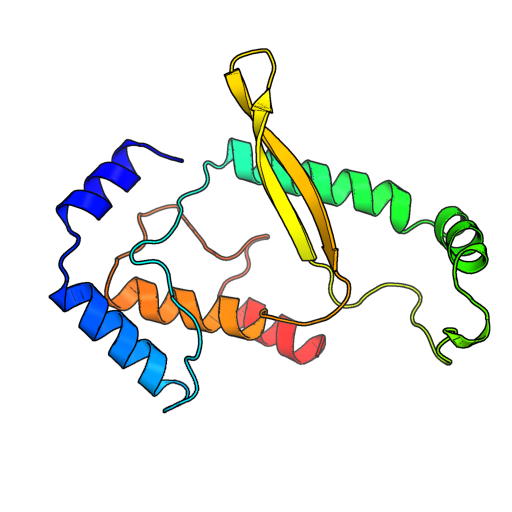0 1.00 93.44 105 GLY A C 1
ATOM 858 O O . GLY A 1 105 ? 5.943 17.921 2.817 1.00 93.44 105 GLY A O 1
ATOM 859 N N . LEU A 1 106 ? 3.775 17.340 2.890 1.00 94.12 106 LEU A N 1
ATOM 860 C CA . LEU A 1 106 ? 4.045 15.902 2.804 1.00 94.12 106 LEU A CA 1
ATOM 861 C C . LEU A 1 106 ? 4.415 15.487 1.373 1.00 94.12 106 LEU A C 1
ATOM 863 O O . LEU A 1 106 ? 3.675 15.792 0.426 1.00 94.12 106 LEU A O 1
ATOM 867 N N . GLU A 1 107 ? 5.492 14.715 1.248 1.00 96.19 107 GLU A N 1
ATOM 868 C CA . GLU A 1 107 ? 5.929 14.071 0.008 1.00 96.19 107 GLU A CA 1
ATOM 869 C C . GLU A 1 107 ? 6.341 12.604 0.231 1.00 96.19 107 GLU A C 1
ATOM 871 O O . GLU A 1 107 ? 6.873 12.272 1.296 1.00 96.19 107 GLU A O 1
ATOM 876 N N . PRO A 1 108 ? 6.069 11.706 -0.734 1.00 97.25 108 PRO A N 1
ATOM 877 C CA . PRO A 1 108 ? 6.582 10.346 -0.689 1.00 97.25 108 PRO A CA 1
ATOM 878 C C . PRO A 1 108 ? 8.060 10.322 -1.103 1.00 97.25 108 PRO A C 1
ATOM 880 O O . PRO A 1 108 ? 8.455 11.010 -2.043 1.00 97.25 108 PRO A O 1
ATOM 883 N N . GLN A 1 109 ? 8.875 9.524 -0.417 1.00 97.06 109 GLN A N 1
ATOM 884 C CA . GLN A 1 109 ? 10.274 9.267 -0.773 1.00 97.06 109 GLN A CA 1
ATOM 885 C C . GLN A 1 109 ? 10.481 7.766 -0.926 1.00 97.06 109 GLN A C 1
ATOM 887 O O . GLN A 1 109 ? 10.194 7.018 0.006 1.00 97.06 109 GLN A O 1
ATOM 892 N N . LEU A 1 110 ? 10.926 7.325 -2.104 1.00 97.25 110 LEU A N 1
ATOM 893 C CA . LEU A 1 110 ? 11.117 5.903 -2.384 1.00 97.25 110 LEU A CA 1
ATOM 894 C C . LEU A 1 110 ? 12.192 5.327 -1.455 1.00 97.25 110 LEU A C 1
ATOM 896 O O . LEU A 1 110 ? 13.300 5.855 -1.381 1.00 97.25 110 LEU A O 1
ATOM 900 N N . ILE A 1 111 ? 11.851 4.243 -0.766 1.00 97.19 111 ILE A N 1
ATOM 901 C CA . ILE A 1 111 ? 12.758 3.467 0.081 1.00 97.19 111 ILE A CA 1
ATOM 902 C C . ILE A 1 111 ? 13.228 2.228 -0.675 1.00 97.19 111 ILE A C 1
ATOM 904 O O . ILE A 1 111 ? 14.430 1.998 -0.781 1.00 97.19 111 ILE A O 1
ATOM 908 N N . GLU A 1 112 ? 12.287 1.453 -1.220 1.00 95.62 112 GLU A N 1
ATOM 909 C CA . GLU A 1 112 ? 12.573 0.173 -1.868 1.00 95.62 112 GLU A CA 1
ATOM 910 C C . GLU A 1 112 ? 11.562 -0.146 -2.982 1.00 95.62 112 GLU A C 1
ATOM 912 O O . GLU A 1 112 ? 10.419 0.317 -2.968 1.00 95.62 112 GLU A O 1
ATOM 917 N N . MET A 1 113 ? 12.006 -0.953 -3.949 1.00 93.38 113 MET A N 1
ATOM 918 C CA . MET A 1 113 ? 11.167 -1.600 -4.956 1.00 93.38 113 MET A CA 1
ATOM 919 C C . MET A 1 113 ? 11.333 -3.115 -4.864 1.00 93.38 113 MET A C 1
ATOM 921 O O . MET A 1 113 ? 12.459 -3.615 -4.851 1.00 93.38 113 MET A O 1
ATOM 925 N N . GLN A 1 114 ? 10.222 -3.846 -4.873 1.00 92.69 114 GLN A N 1
ATOM 926 C CA . GLN A 1 114 ? 10.212 -5.305 -4.769 1.00 92.69 114 GLN A CA 1
ATOM 927 C C . GLN A 1 114 ? 9.388 -5.921 -5.898 1.00 92.69 114 GLN A C 1
ATOM 929 O O . GLN A 1 114 ? 8.313 -5.435 -6.227 1.00 92.69 114 GLN A O 1
ATOM 934 N N . GLY A 1 115 ? 9.899 -6.998 -6.5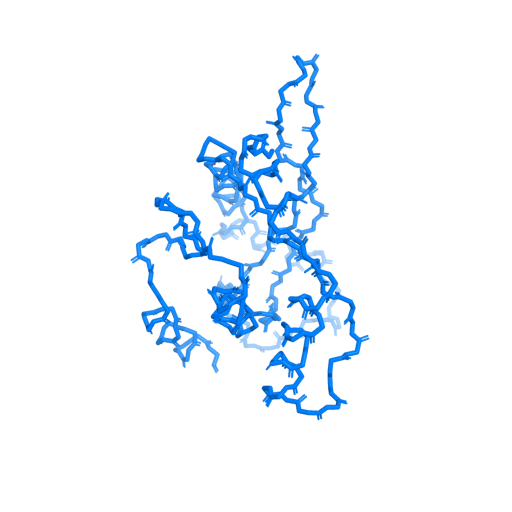00 1.00 88.81 115 GLY A N 1
ATOM 935 C CA . GLY A 1 115 ? 9.288 -7.663 -7.661 1.00 88.81 115 GLY A CA 1
ATOM 936 C C . GLY A 1 115 ? 8.656 -9.027 -7.367 1.00 88.81 115 GLY A C 1
ATOM 937 O O . GLY A 1 115 ? 8.464 -9.815 -8.291 1.00 88.81 115 GLY A O 1
ATOM 938 N N . PHE A 1 116 ? 8.405 -9.359 -6.097 1.00 86.88 116 PHE A N 1
ATOM 939 C CA . PHE A 1 116 ? 7.868 -10.661 -5.689 1.00 86.88 116 PHE A CA 1
ATOM 940 C C . PHE A 1 116 ? 6.481 -10.532 -5.034 1.00 86.88 116 PHE A C 1
ATOM 942 O O . PHE A 1 116 ? 6.191 -9.521 -4.394 1.00 86.88 116 PHE A O 1
ATOM 949 N N . PRO A 1 117 ? 5.607 -11.545 -5.183 1.00 88.62 117 PRO A N 1
ATOM 950 C CA . PRO A 1 117 ? 4.208 -11.474 -4.768 1.00 88.62 117 PRO A CA 1
ATOM 951 C C . PRO A 1 117 ? 4.006 -11.755 -3.267 1.00 88.62 117 PRO A C 1
ATOM 953 O O . PRO A 1 117 ? 3.343 -12.719 -2.883 1.00 88.62 117 PRO A O 1
ATOM 956 N N . SER A 1 118 ? 4.569 -10.919 -2.398 1.00 89.31 118 SER A N 1
ATOM 957 C CA . SER A 1 118 ? 4.333 -11.002 -0.950 1.00 89.31 118 SER A CA 1
ATOM 958 C C . SER A 1 118 ? 3.184 -10.091 -0.518 1.00 89.31 118 SER A C 1
ATOM 960 O O . SER A 1 118 ? 2.993 -9.021 -1.076 1.00 89.31 118 SER A O 1
ATOM 962 N N . LEU A 1 119 ? 2.425 -10.511 0.499 1.00 91.88 119 LEU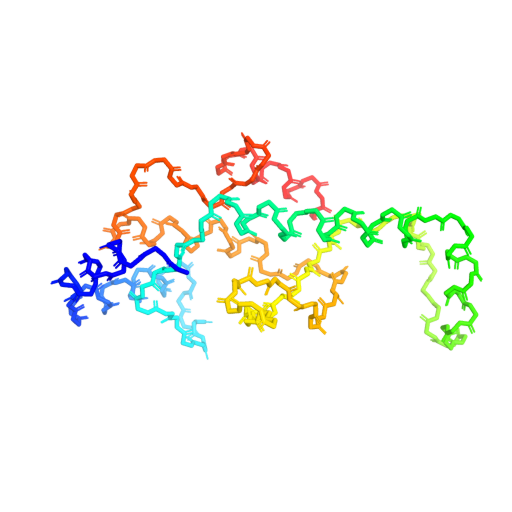 A N 1
ATOM 963 C CA . LEU A 1 119 ? 1.358 -9.741 1.165 1.00 91.88 119 LEU A CA 1
ATOM 964 C C . LEU A 1 119 ? 0.101 -9.387 0.342 1.00 91.88 119 LEU A C 1
ATOM 966 O O . LEU A 1 119 ? -0.903 -9.039 0.949 1.00 91.88 119 LEU A O 1
ATOM 970 N N . PHE A 1 120 ? 0.056 -9.572 -0.978 1.00 93.50 120 PHE A N 1
ATOM 971 C CA . PHE A 1 120 ? -1.140 -9.242 -1.779 1.00 93.50 120 PHE A CA 1
ATOM 972 C C . PHE A 1 120 ? -2.438 -9.929 -1.288 1.00 93.50 120 PHE A C 1
ATOM 974 O O . PHE A 1 120 ? -3.488 -9.308 -1.157 1.00 93.50 120 PHE A O 1
ATOM 981 N N . ALA A 1 121 ? -2.395 -11.210 -0.905 1.00 92.62 121 ALA A N 1
ATOM 982 C CA . ALA A 1 121 ? -3.574 -11.856 -0.307 1.00 92.62 121 ALA A CA 1
ATOM 983 C C . ALA A 1 121 ? -3.929 -11.270 1.077 1.00 92.62 121 ALA A C 1
ATOM 985 O O . ALA A 1 121 ? -5.104 -11.155 1.429 1.00 92.62 121 ALA A O 1
ATOM 986 N N . TRP A 1 122 ? -2.916 -10.872 1.851 1.00 92.19 122 TRP A N 1
ATOM 987 C CA . TRP A 1 122 ? -3.086 -10.241 3.159 1.00 92.19 122 TRP A CA 1
ATOM 988 C C . TRP A 1 122 ? -3.774 -8.874 3.049 1.00 92.19 122 TRP A C 1
ATOM 990 O O . TRP A 1 122 ? -4.647 -8.572 3.860 1.00 92.19 122 TRP A O 1
ATOM 1000 N N . GLU A 1 123 ? -3.480 -8.098 2.003 1.00 91.56 123 GLU A N 1
ATOM 1001 C CA . GLU A 1 123 ? -4.139 -6.817 1.704 1.00 91.56 123 GLU A CA 1
ATOM 1002 C C . GLU A 1 123 ? -5.648 -6.950 1.446 1.00 91.56 123 GLU A C 1
ATOM 1004 O O . GLU A 1 123 ? -6.383 -5.986 1.640 1.00 91.56 123 GLU A O 1
ATOM 1009 N N . ALA A 1 124 ? -6.138 -8.134 1.062 1.00 92.62 124 ALA A N 1
ATOM 1010 C CA . ALA A 1 124 ? -7.573 -8.402 0.937 1.00 92.62 124 ALA A CA 1
ATOM 1011 C C . ALA A 1 124 ? -8.212 -8.911 2.243 1.00 92.62 124 ALA A C 1
ATOM 1013 O O . ALA A 1 124 ? -9.392 -8.654 2.493 1.00 92.62 124 ALA A O 1
ATOM 1014 N N . VAL A 1 125 ? -7.453 -9.636 3.072 1.00 93.00 125 VAL A N 1
ATOM 1015 C CA . VAL A 1 125 ? -7.927 -10.225 4.338 1.00 93.00 125 VAL A CA 1
ATOM 1016 C C . VAL A 1 125 ? -7.979 -9.185 5.453 1.00 93.00 125 VAL A C 1
ATOM 1018 O O . VAL A 1 125 ? -8.996 -9.051 6.134 1.00 93.00 125 VAL A O 1
ATOM 1021 N N . LEU A 1 126 ? -6.892 -8.435 5.638 1.00 93.44 126 LEU A N 1
ATOM 1022 C CA . LEU A 1 126 ? -6.726 -7.513 6.756 1.00 93.44 126 LEU A CA 1
ATOM 1023 C C . LEU A 1 126 ? -7.838 -6.443 6.815 1.00 93.44 126 LEU A C 1
ATOM 1025 O O . LEU A 1 126 ? -8.413 -6.256 7.890 1.00 93.44 126 LEU A O 1
ATOM 1029 N N . PRO A 1 127 ? -8.225 -5.780 5.703 1.00 91.75 127 PRO A N 1
ATOM 1030 C CA . PRO A 1 127 ? -9.286 -4.774 5.729 1.00 91.75 127 PRO A CA 1
ATOM 1031 C C . PRO A 1 127 ? -10.662 -5.336 6.087 1.00 91.75 127 PRO A C 1
ATOM 1033 O O . PRO A 1 127 ? -11.434 -4.650 6.748 1.00 91.75 127 PRO A O 1
ATOM 1036 N N . GLU A 1 128 ? -10.970 -6.580 5.698 1.00 90.56 128 GLU A N 1
ATOM 1037 C CA . GLU A 1 128 ? -12.242 -7.217 6.064 1.00 90.56 128 GLU A CA 1
ATOM 1038 C C . GLU A 1 128 ? -12.373 -7.346 7.584 1.00 90.56 128 GLU A C 1
ATOM 1040 O O . GLU A 1 128 ? -13.454 -7.174 8.147 1.00 90.56 128 GLU A O 1
ATOM 1045 N N . ILE A 1 129 ? -11.268 -7.668 8.250 1.00 93.50 129 ILE A N 1
ATOM 1046 C CA . ILE A 1 129 ? -11.246 -7.875 9.694 1.00 93.50 129 ILE A CA 1
ATOM 1047 C C . ILE A 1 129 ? -11.204 -6.527 10.404 1.00 93.50 129 ILE A C 1
ATOM 1049 O O . ILE A 1 129 ? -11.945 -6.341 11.365 1.00 93.50 129 ILE A O 1
ATOM 1053 N N . TYR A 1 130 ? -10.455 -5.551 9.879 1.00 91.31 130 TYR A N 1
ATOM 1054 C CA . TYR A 1 130 ? -10.527 -4.173 10.364 1.00 91.31 130 TYR A CA 1
ATOM 1055 C C . TYR A 1 130 ? -11.953 -3.635 10.343 1.00 91.31 130 TYR A C 1
ATOM 1057 O O . TYR A 1 130 ? -12.403 -3.137 11.364 1.00 91.31 130 TYR A O 1
ATOM 1065 N N . GLU A 1 131 ? -12.690 -3.759 9.235 1.00 89.88 131 GLU A N 1
ATOM 1066 C CA . GLU A 1 131 ? -14.032 -3.169 9.115 1.00 89.88 131 GLU A CA 1
ATOM 1067 C C . GLU A 1 131 ? -15.048 -3.730 10.132 1.00 89.88 131 GLU A C 1
ATOM 1069 O O . GLU A 1 131 ? -16.034 -3.054 10.428 1.00 89.88 131 GLU A O 1
ATOM 1074 N N . LYS A 1 132 ? -14.800 -4.915 10.716 1.00 91.75 132 LYS A N 1
ATOM 1075 C CA . LYS A 1 132 ? -15.632 -5.504 11.786 1.00 91.75 132 LYS A CA 1
ATOM 1076 C C . LYS A 1 132 ? -15.448 -4.810 13.140 1.00 91.75 132 LYS A C 1
ATOM 1078 O O . LYS A 1 132 ? -16.393 -4.778 13.925 1.00 91.75 132 LYS A O 1
ATOM 1083 N N . HIS A 1 133 ? -14.261 -4.261 13.400 1.00 92.12 133 HIS A N 1
ATOM 1084 C CA . HIS A 1 133 ? -13.868 -3.692 14.702 1.00 92.12 133 HIS A CA 1
ATOM 1085 C C . HIS A 1 133 ? -13.658 -2.176 14.656 1.00 92.12 133 HIS A C 1
ATOM 1087 O O . HIS A 1 133 ? -13.887 -1.475 15.636 1.00 92.12 133 HIS A O 1
ATOM 1093 N N . PHE A 1 134 ? -13.266 -1.664 13.494 1.00 88.88 134 PHE A N 1
ATOM 1094 C CA . PHE A 1 134 ? -12.895 -0.282 13.236 1.00 88.88 134 PHE A CA 1
ATOM 1095 C C . PHE A 1 134 ? -13.494 0.166 11.886 1.00 88.88 134 PHE A C 1
ATOM 1097 O O . PHE A 1 134 ? -12.872 -0.006 10.832 1.00 88.88 134 PHE A O 1
ATOM 1104 N N . PRO A 1 135 ? -14.723 0.717 11.882 1.00 86.38 135 PRO A N 1
ATOM 1105 C CA . PRO A 1 135 ? -15.472 0.982 10.656 1.00 86.38 135 PRO A CA 1
ATOM 1106 C C . PRO A 1 135 ? -14.791 1.993 9.732 1.00 86.38 135 PRO A C 1
ATOM 1108 O O . PRO A 1 135 ? -14.530 3.138 10.119 1.00 86.38 135 PRO A O 1
ATOM 1111 N N . ARG A 1 136 ? -14.563 1.609 8.472 1.00 89.56 136 ARG A N 1
ATOM 1112 C CA . ARG A 1 136 ? -13.994 2.500 7.453 1.00 89.56 136 ARG A CA 1
ATOM 1113 C C . ARG A 1 136 ? -14.887 3.741 7.249 1.00 89.56 136 ARG A C 1
ATOM 1115 O O . ARG A 1 136 ? -16.080 3.584 6.985 1.00 89.56 136 ARG A O 1
ATOM 1122 N N . PRO A 1 137 ? -14.332 4.968 7.281 1.00 89.38 137 PRO A N 1
ATOM 1123 C CA . PRO A 1 137 ? -15.093 6.173 6.973 1.00 89.38 137 PRO A CA 1
ATOM 1124 C C . PRO A 1 137 ? -15.594 6.182 5.522 1.00 89.38 137 PRO A C 1
ATOM 1126 O O . PRO A 1 137 ? -14.938 5.665 4.611 1.00 89.38 137 PRO A O 1
ATOM 1129 N N . GLU A 1 138 ? -16.737 6.825 5.289 1.00 89.94 138 GLU A N 1
ATOM 1130 C CA . GLU A 1 138 ? -17.301 6.972 3.946 1.00 89.94 138 GLU A CA 1
ATOM 1131 C C . GLU A 1 138 ? -16.307 7.653 2.985 1.00 89.94 138 GLU A C 1
ATOM 1133 O O . GLU A 1 138 ? -15.576 8.575 3.352 1.00 89.94 138 GLU A O 1
ATOM 1138 N N . GLY A 1 139 ? -16.259 7.183 1.736 1.00 89.56 139 GLY A N 1
ATOM 1139 C CA . GLY A 1 139 ? -15.394 7.746 0.696 1.00 89.56 139 GLY A CA 1
ATOM 1140 C C . GLY A 1 139 ? -13.928 7.293 0.721 1.00 89.56 139 GLY A C 1
ATOM 1141 O O . GLY A 1 139 ? -13.166 7.722 -0.147 1.00 89.56 139 GLY A O 1
ATOM 1142 N N . PHE A 1 140 ? -13.529 6.422 1.654 1.00 91.50 140 PHE A N 1
ATOM 1143 C CA . PHE A 1 140 ? -12.214 5.762 1.647 1.00 91.50 140 PHE A CA 1
ATOM 1144 C C . PHE A 1 140 ? -12.285 4.396 0.978 1.00 91.50 140 PHE A C 1
ATOM 1146 O O . PHE A 1 140 ? -13.346 3.798 0.919 1.00 91.50 140 PHE A O 1
ATOM 1153 N N . SER A 1 141 ? -11.173 3.866 0.491 1.00 92.56 141 SER A N 1
ATOM 1154 C CA . SER A 1 141 ? -11.085 2.492 -0.003 1.00 92.56 141 SER A CA 1
ATOM 1155 C C . SER A 1 141 ? -9.651 2.015 0.170 1.00 92.56 141 SER A C 1
ATOM 1157 O O . SER A 1 141 ? -8.728 2.822 0.075 1.00 92.56 141 SER A O 1
ATOM 1159 N N . VAL A 1 142 ? -9.479 0.719 0.420 1.00 93.06 142 VAL A N 1
ATOM 1160 C CA . VAL A 1 142 ? -8.170 0.049 0.348 1.00 93.06 142 VAL A CA 1
ATOM 1161 C C . VAL A 1 142 ? -7.822 -0.359 -1.086 1.00 93.06 142 VAL A C 1
ATOM 1163 O O . VAL A 1 142 ? -6.665 -0.604 -1.397 1.00 93.06 142 VAL A O 1
ATOM 1166 N N . TYR A 1 143 ? -8.820 -0.394 -1.972 1.00 94.69 143 TYR A N 1
ATOM 1167 C CA . TYR A 1 143 ? -8.657 -0.750 -3.375 1.00 94.69 143 TYR A CA 1
ATOM 1168 C C . TYR A 1 143 ? -8.468 0.494 -4.241 1.00 94.69 143 TYR A C 1
ATOM 1170 O O . TYR A 1 143 ? -9.193 1.485 -4.102 1.00 94.69 143 TYR A O 1
ATOM 1178 N N . LEU A 1 144 ? -7.518 0.398 -5.168 1.00 93.50 144 LEU A N 1
ATOM 1179 C CA . LEU A 1 144 ? -7.215 1.404 -6.183 1.00 93.50 144 LEU A CA 1
ATOM 1180 C C . LEU A 1 144 ? -7.880 1.043 -7.521 1.00 93.50 144 LEU A C 1
ATOM 1182 O O . LEU A 1 144 ? -8.455 -0.032 -7.666 1.00 93.50 144 LEU A O 1
ATOM 1186 N N . ASN A 1 145 ? -7.817 1.943 -8.506 1.00 92.44 145 ASN A N 1
ATOM 1187 C CA . ASN A 1 145 ? -8.223 1.690 -9.899 1.00 92.44 145 ASN A CA 1
ATOM 1188 C C . ASN A 1 145 ? -9.655 1.152 -10.090 1.00 92.44 145 ASN A C 1
ATOM 1190 O O . ASN A 1 145 ? -9.937 0.426 -11.039 1.00 92.44 145 ASN A O 1
ATOM 1194 N N . GLY A 1 146 ? -10.573 1.509 -9.186 1.00 93.31 146 GLY A N 1
ATOM 1195 C CA . GLY A 1 146 ? -11.969 1.065 -9.241 1.00 93.31 146 GLY A CA 1
ATOM 1196 C C . GLY A 1 146 ? -12.181 -0.409 -8.886 1.00 93.31 146 GLY A C 1
ATOM 1197 O O . GLY A 1 146 ? -13.305 -0.896 -9.010 1.00 93.31 146 GLY A O 1
ATOM 1198 N N . TYR A 1 147 ? -11.140 -1.110 -8.427 1.00 96.62 147 TYR A N 1
ATOM 1199 C CA . TYR A 1 147 ? -11.286 -2.454 -7.891 1.00 96.62 147 TYR A CA 1
ATOM 1200 C C . TYR A 1 147 ? -12.112 -2.448 -6.603 1.00 96.62 147 TYR A C 1
ATOM 1202 O O . TYR A 1 147 ? -12.236 -1.459 -5.878 1.00 96.62 147 TYR A O 1
ATOM 1210 N N . ASN A 1 148 ? -12.664 -3.614 -6.321 1.00 95.00 148 ASN A N 1
ATOM 1211 C CA . ASN A 1 148 ? -13.234 -4.005 -5.045 1.00 95.00 148 ASN A CA 1
ATOM 1212 C C . ASN A 1 148 ? -12.639 -5.363 -4.654 1.00 95.00 148 ASN A C 1
ATOM 1214 O O . ASN A 1 148 ? -11.858 -5.934 -5.413 1.00 95.00 148 ASN A O 1
ATOM 1218 N N . LYS A 1 149 ? -13.043 -5.905 -3.504 1.00 94.25 149 LYS A N 1
ATOM 1219 C CA . LYS A 1 149 ? -12.536 -7.192 -3.016 1.00 94.25 149 LYS A CA 1
ATOM 1220 C C . LYS A 1 149 ? -12.641 -8.310 -4.052 1.00 94.25 149 LYS A C 1
ATOM 1222 O O . LYS A 1 149 ? -11.648 -8.972 -4.332 1.00 94.25 149 LYS A O 1
ATOM 1227 N N . ASP A 1 150 ? -13.818 -8.503 -4.636 1.00 96.19 150 ASP A N 1
ATOM 1228 C CA . ASP A 1 150 ? -14.060 -9.629 -5.539 1.00 96.19 150 ASP A CA 1
ATOM 1229 C C . ASP A 1 150 ? -13.229 -9.501 -6.820 1.00 96.19 150 ASP A C 1
ATOM 1231 O O . ASP A 1 150 ? -12.518 -10.426 -7.204 1.00 96.19 150 ASP A O 1
ATOM 1235 N N . SER A 1 151 ? -13.246 -8.324 -7.448 1.00 97.44 151 SER A N 1
ATOM 1236 C CA . SER A 1 151 ? -12.461 -8.060 -8.661 1.00 97.44 151 SER A CA 1
ATOM 1237 C C . SER A 1 151 ? -10.948 -8.071 -8.414 1.00 97.44 151 SER A C 1
ATOM 1239 O O . SER A 1 151 ? -10.203 -8.512 -9.288 1.00 97.44 151 SER A O 1
ATOM 1241 N N . TYR A 1 152 ? -10.491 -7.651 -7.230 1.00 96.56 152 TYR A N 1
ATOM 1242 C CA . TYR A 1 152 ? -9.095 -7.767 -6.811 1.00 96.56 152 TYR A CA 1
ATOM 1243 C C . TYR A 1 152 ? -8.681 -9.231 -6.639 1.00 96.56 152 TYR A C 1
ATOM 1245 O O . TYR A 1 152 ? -7.651 -9.637 -7.168 1.00 96.56 152 TYR A O 1
ATOM 1253 N N . ILE A 1 153 ? -9.491 -10.050 -5.959 1.00 95.81 153 ILE A N 1
ATOM 1254 C CA . ILE A 1 153 ? -9.206 -11.480 -5.768 1.00 95.81 153 ILE A CA 1
ATOM 1255 C C . ILE A 1 153 ? -9.163 -12.213 -7.114 1.00 95.81 153 ILE A C 1
ATOM 1257 O O . ILE A 1 153 ? -8.285 -13.047 -7.332 1.00 95.81 153 ILE A O 1
ATOM 1261 N N . GLU A 1 154 ? -10.078 -11.901 -8.033 1.00 97.19 154 GLU A N 1
ATOM 1262 C CA . GLU A 1 154 ? -10.067 -12.490 -9.376 1.00 97.19 154 GLU A CA 1
ATOM 1263 C C . GLU A 1 154 ? -8.849 -12.052 -10.200 1.00 97.19 154 GLU A C 1
ATOM 1265 O O . GLU A 1 154 ? -8.297 -12.859 -10.950 1.00 97.19 154 GLU A O 1
ATOM 1270 N N . LEU A 1 155 ? -8.381 -10.809 -10.043 1.00 95.94 155 LEU A N 1
ATOM 1271 C CA . LEU A 1 155 ? -7.106 -10.386 -10.619 1.00 95.94 155 LEU A CA 1
ATOM 1272 C C . LEU A 1 155 ? -5.942 -11.167 -10.000 1.00 95.94 155 LEU A C 1
ATOM 1274 O O . LEU A 1 155 ? -5.113 -11.692 -10.736 1.00 95.94 155 LEU A O 1
ATOM 1278 N N . LEU A 1 156 ? -5.902 -11.289 -8.673 1.00 95.06 156 LEU A N 1
ATOM 1279 C CA . LEU A 1 156 ? -4.813 -11.948 -7.960 1.00 95.06 156 LEU A CA 1
ATOM 1280 C C . LEU A 1 156 ? -4.643 -13.408 -8.403 1.00 95.06 156 LEU A C 1
ATOM 1282 O O . LEU A 1 156 ? -3.541 -13.794 -8.773 1.00 95.06 156 LEU A O 1
ATOM 1286 N N . LYS A 1 157 ? -5.740 -14.177 -8.484 1.00 95.25 157 LYS A N 1
ATOM 1287 C CA . LYS A 1 157 ? -5.750 -15.577 -8.968 1.00 95.25 157 LYS A CA 1
ATOM 1288 C C . LYS A 1 157 ? -5.309 -15.751 -10.422 1.00 95.25 157 LYS A C 1
ATOM 1290 O O . LYS A 1 157 ? -4.989 -16.854 -10.849 1.00 95.25 157 LYS A O 1
ATOM 1295 N N . ARG A 1 158 ? -5.421 -14.700 -11.237 1.00 94.88 158 ARG A N 1
ATOM 1296 C CA . ARG A 1 158 ? -4.962 -14.735 -12.632 1.00 94.88 158 ARG A CA 1
ATOM 1297 C C . ARG A 1 158 ? -3.464 -14.483 -12.746 1.00 94.88 158 ARG A C 1
ATOM 1299 O O . ARG A 1 158 ? -2.879 -14.866 -13.755 1.00 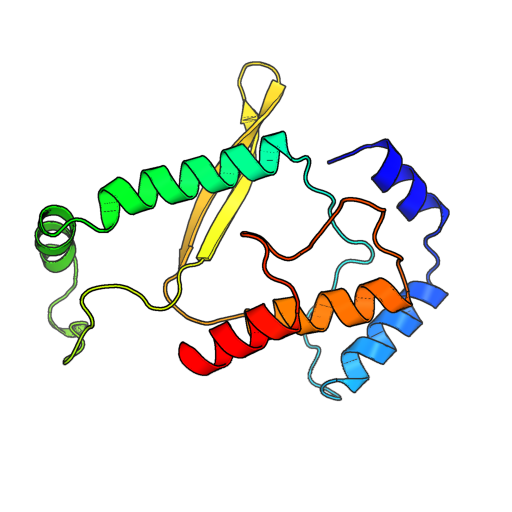94.88 158 ARG A O 1
ATOM 1306 N N . VAL A 1 159 ? -2.896 -13.759 -11.786 1.00 91.56 159 VAL A N 1
ATOM 1307 C CA . VAL A 1 159 ? -1.500 -13.313 -11.795 1.00 91.56 159 VAL A CA 1
ATOM 1308 C C . VAL A 1 159 ? -0.596 -14.312 -11.062 1.00 91.56 159 VAL A C 1
ATOM 1310 O O . VAL A 1 159 ? 0.530 -14.528 -11.508 1.00 91.56 159 VAL A O 1
ATOM 1313 N N . ILE A 1 160 ? -1.092 -14.923 -9.976 1.00 87.62 160 ILE A N 1
ATOM 1314 C CA . ILE A 1 160 ? -0.401 -15.900 -9.113 1.00 87.62 160 ILE A CA 1
ATOM 1315 C C . ILE A 1 160 ? -1.199 -17.203 -9.086 1.00 87.62 160 ILE A C 1
ATOM 1317 O O . ILE A 1 160 ? -0.575 -18.267 -9.293 1.00 87.62 160 ILE A O 1
#

Radius of gyration: 19.17 Å; chains: 1; bounding box: 43×44×48 Å

Foldseek 3Di:
DPVVLVVVCVVLDDPVLQVVLVVVVCVVPPPPCPDDDDSDDDDDDPVQVVLVVVVVVVVCVVCLDPVNVVVVVVVDDPVRDDPPDDSDFLDKDWDWDFDQDPVRDTHTDTDDMDRDPPCLVVLLVSVVSCCVRPNDDPPDDSDPPPDDSVNSVVSVVVSD

pLDDT: mean 92.57, std 3.57, range [74.44, 97.56]